Protein AF-A0A151QYF8-F1 (afdb_monomer_lite)

Structure (mmCIF, N/CA/C/O backbone):
data_AF-A0A151QYF8-F1
#
_entry.id   AF-A0A151QYF8-F1
#
loop_
_atom_site.group_PDB
_atom_site.id
_atom_site.type_symbol
_atom_site.label_atom_id
_atom_site.label_alt_id
_atom_site.label_comp_id
_atom_site.label_asym_id
_atom_site.label_entity_id
_atom_site.label_seq_id
_atom_site.pdbx_PDB_ins_code
_atom_site.Cartn_x
_atom_site.Cartn_y
_atom_site.Cartn_z
_atom_site.occupancy
_atom_site.B_iso_or_equiv
_atom_site.auth_seq_id
_atom_site.auth_comp_id
_atom_site.auth_asym_id
_atom_site.auth_atom_id
_atom_site.pdbx_PDB_model_num
ATOM 1 N N . THR A 1 1 ? 15.847 1.313 -18.284 1.00 69.62 1 THR A N 1
ATOM 2 C CA . THR A 1 1 ? 17.142 2.020 -18.146 1.00 69.62 1 THR A CA 1
ATOM 3 C C . THR A 1 1 ? 18.262 1.014 -18.256 1.00 69.62 1 THR A C 1
ATOM 5 O O . THR A 1 1 ? 18.191 -0.005 -17.578 1.00 69.62 1 THR A O 1
ATOM 8 N N . ASN A 1 2 ? 19.233 1.261 -19.135 1.00 75.06 2 ASN A N 1
ATOM 9 C CA . ASN A 1 2 ? 20.346 0.349 -19.402 1.00 75.06 2 ASN A CA 1
ATOM 10 C C . ASN A 1 2 ? 21.527 0.713 -18.483 1.00 75.06 2 ASN A C 1
ATOM 12 O O . ASN A 1 2 ? 21.940 1.872 -18.451 1.00 75.06 2 ASN A O 1
ATOM 16 N N . PHE A 1 3 ? 22.021 -0.238 -17.692 1.00 78.38 3 PHE A N 1
ATOM 17 C CA . PHE A 1 3 ? 23.127 -0.055 -16.754 1.00 78.38 3 PHE A CA 1
ATOM 18 C C . PHE A 1 3 ? 24.236 -1.069 -17.033 1.00 78.38 3 PHE A C 1
ATOM 20 O O . PHE A 1 3 ? 24.010 -2.171 -17.534 1.00 78.38 3 PHE A O 1
ATOM 27 N N . ARG A 1 4 ? 25.475 -0.677 -16.740 1.00 85.75 4 ARG A N 1
ATOM 28 C CA . ARG A 1 4 ? 26.666 -1.463 -17.062 1.00 85.75 4 ARG A CA 1
ATOM 29 C C . ARG A 1 4 ? 27.288 -1.999 -15.783 1.00 85.75 4 ARG A C 1
ATOM 31 O O . ARG A 1 4 ? 27.655 -1.226 -14.904 1.00 85.75 4 ARG A O 1
ATOM 38 N N . SER A 1 5 ? 27.450 -3.313 -15.702 1.00 84.88 5 SER A N 1
ATOM 39 C CA . SER A 1 5 ? 28.273 -3.959 -14.683 1.00 84.88 5 SER A CA 1
ATOM 40 C C . SER A 1 5 ? 29.634 -4.344 -15.273 1.00 84.88 5 SER A C 1
ATOM 42 O O . SER A 1 5 ? 29.842 -4.311 -16.489 1.00 84.88 5 SER A O 1
ATOM 44 N N . ARG A 1 6 ? 30.573 -4.768 -14.417 1.00 88.06 6 ARG A N 1
ATOM 45 C CA . ARG A 1 6 ? 31.880 -5.302 -14.849 1.00 88.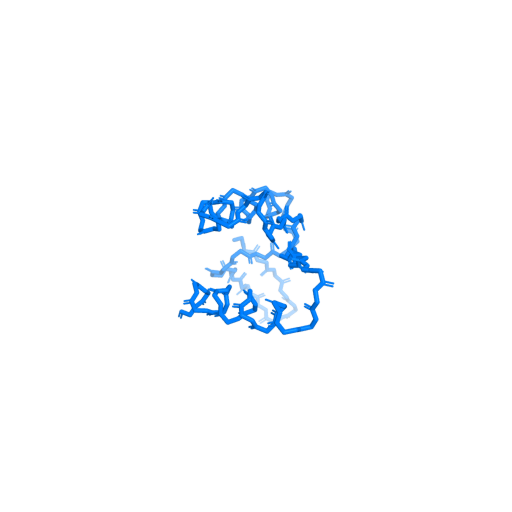06 6 ARG A CA 1
ATOM 46 C C . ARG A 1 6 ? 31.775 -6.532 -15.768 1.00 88.06 6 ARG A C 1
ATOM 48 O O . ARG A 1 6 ? 32.767 -6.915 -16.374 1.00 88.06 6 ARG A O 1
ATOM 55 N N . TYR A 1 7 ? 30.589 -7.138 -15.852 1.00 88.19 7 TYR A N 1
ATOM 56 C CA . TYR A 1 7 ? 30.312 -8.357 -16.607 1.00 88.19 7 TYR A CA 1
ATOM 57 C C . TYR A 1 7 ? 29.395 -8.156 -17.819 1.00 88.19 7 TYR A C 1
ATOM 59 O O . TYR A 1 7 ? 29.179 -9.111 -18.557 1.00 88.19 7 TYR A O 1
ATOM 67 N N . GLY A 1 8 ? 28.861 -6.952 -18.056 1.00 88.62 8 GLY A N 1
ATOM 68 C CA . GLY A 1 8 ? 27.999 -6.713 -19.214 1.00 88.62 8 GLY A CA 1
ATOM 69 C C . GLY A 1 8 ? 27.025 -5.550 -19.058 1.00 88.62 8 GLY A C 1
ATOM 70 O O . GLY A 1 8 ? 27.071 -4.796 -18.085 1.00 88.62 8 GLY A O 1
ATOM 71 N N . HIS A 1 9 ? 26.145 -5.417 -20.046 1.00 88.44 9 HIS A N 1
ATOM 72 C CA . HIS A 1 9 ? 25.049 -4.453 -20.069 1.00 88.44 9 HIS A CA 1
ATOM 73 C C . HIS A 1 9 ? 23.739 -5.148 -19.700 1.00 88.44 9 HIS A C 1
ATOM 75 O O . HIS A 1 9 ? 23.461 -6.239 -20.195 1.00 88.44 9 HIS A O 1
ATOM 81 N N . TYR A 1 10 ? 22.954 -4.513 -18.837 1.00 84.31 10 TYR A N 1
ATOM 82 C CA . TYR A 1 10 ? 21.688 -5.029 -18.333 1.00 84.31 10 TYR A CA 1
ATOM 83 C C . TYR A 1 10 ? 20.634 -3.932 -18.384 1.00 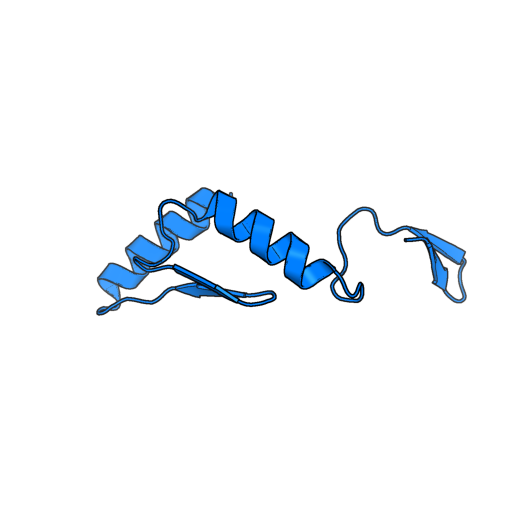84.31 10 TYR A C 1
ATOM 85 O O . TYR A 1 10 ? 20.920 -2.765 -18.126 1.00 84.31 10 TYR A O 1
ATOM 93 N N . GLU A 1 11 ? 19.396 -4.308 -18.676 1.00 84.00 11 GLU A N 1
ATOM 94 C CA . GLU A 1 11 ? 18.268 -3.384 -18.668 1.00 84.00 11 GLU A CA 1
ATOM 95 C C . GLU A 1 11 ? 17.281 -3.759 -17.573 1.00 84.00 11 GLU A C 1
ATOM 97 O O . GLU A 1 11 ? 16.952 -4.929 -17.375 1.00 84.00 11 GLU A O 1
ATOM 102 N N . TYR A 1 12 ? 16.793 -2.747 -16.860 1.00 81.00 12 TYR A N 1
ATOM 103 C CA . TYR A 1 12 ? 15.686 -2.935 -15.934 1.00 81.00 12 TYR A CA 1
ATOM 104 C C . TYR A 1 12 ? 14.381 -3.173 -16.703 1.00 81.00 12 TYR A C 1
ATOM 106 O O . TYR A 1 12 ? 13.961 -2.318 -17.484 1.00 81.00 12 TYR A O 1
ATOM 114 N N . VAL A 1 13 ? 13.749 -4.324 -16.451 1.00 82.94 13 VAL A N 1
ATOM 115 C CA . VAL A 1 13 ? 12.439 -4.722 -17.011 1.00 82.94 13 VAL A CA 1
ATOM 116 C C . VAL A 1 13 ? 11.279 -4.246 -16.127 1.00 82.94 13 VAL A C 1
ATOM 118 O O . VAL A 1 13 ? 10.147 -4.112 -16.580 1.00 82.94 13 VAL A O 1
ATOM 121 N N . VAL A 1 14 ? 11.572 -3.951 -14.861 1.00 80.69 14 VAL A N 1
ATOM 122 C CA . VAL A 1 14 ? 10.640 -3.379 -13.887 1.00 80.69 14 VAL A CA 1
ATOM 123 C C . VAL A 1 14 ? 11.189 -2.054 -13.371 1.00 80.69 14 VAL A C 1
ATOM 125 O O . VAL A 1 14 ? 12.384 -1.779 -13.485 1.00 80.69 14 VAL A O 1
ATOM 128 N N . MET A 1 15 ? 10.315 -1.222 -12.813 1.00 80.88 15 MET A N 1
ATOM 129 C CA . MET A 1 15 ? 10.725 0.026 -12.177 1.00 80.88 15 MET A CA 1
ATOM 130 C C . MET A 1 15 ? 11.687 -0.256 -11.020 1.00 80.88 15 MET A C 1
ATOM 132 O O . MET A 1 15 ? 11.405 -1.102 -10.174 1.00 80.88 15 MET A O 1
ATOM 136 N N . THR A 1 16 ? 12.816 0.450 -10.982 1.00 73.62 16 THR A N 1
ATOM 137 C CA . THR A 1 16 ? 13.784 0.358 -9.885 1.00 73.62 16 THR A CA 1
ATOM 138 C C . THR A 1 16 ? 13.719 1.568 -8.975 1.00 73.62 16 THR A C 1
ATOM 140 O O . THR A 1 16 ? 13.435 2.672 -9.422 1.00 73.62 16 THR A O 1
ATOM 143 N N . PHE A 1 17 ? 14.020 1.371 -7.693 1.00 65.62 17 PHE A N 1
ATOM 144 C CA . PHE A 1 17 ? 13.978 2.430 -6.678 1.00 65.62 17 PHE A CA 1
ATOM 145 C C . PHE A 1 17 ? 14.964 3.582 -6.937 1.00 65.62 17 PHE A C 1
ATOM 147 O O . PHE A 1 17 ? 14.786 4.682 -6.430 1.00 65.62 17 PHE A O 1
ATOM 154 N N . GLU A 1 18 ? 15.996 3.351 -7.750 1.00 67.56 18 GLU A N 1
ATOM 155 C CA . GLU A 1 18 ? 17.069 4.316 -8.016 1.00 67.56 18 GLU A CA 1
ATOM 156 C C . GLU A 1 18 ? 16.734 5.348 -9.108 1.00 67.56 18 GLU A C 1
ATOM 158 O O . GLU A 1 18 ? 17.574 6.189 -9.432 1.00 67.56 18 GLU A O 1
ATOM 163 N N . VAL A 1 19 ? 15.534 5.315 -9.703 1.00 71.94 19 VAL A N 1
ATOM 164 C CA . VAL A 1 19 ? 15.117 6.353 -10.661 1.00 71.94 19 VAL A CA 1
ATOM 165 C C . VAL A 1 19 ? 14.316 7.449 -9.960 1.00 71.94 19 VAL A C 1
ATOM 167 O O . VAL A 1 19 ? 13.374 7.178 -9.225 1.00 71.94 19 VAL A O 1
ATOM 170 N N . THR A 1 20 ? 14.648 8.715 -10.222 1.00 67.50 20 THR A N 1
ATOM 171 C CA . THR A 1 20 ? 14.094 9.891 -9.514 1.00 67.50 20 THR A CA 1
ATOM 172 C C . THR A 1 20 ? 12.563 9.989 -9.553 1.00 67.50 20 THR A C 1
ATOM 174 O O . THR A 1 20 ? 11.960 10.531 -8.635 1.00 67.50 20 THR A O 1
ATOM 177 N N . ASN A 1 21 ? 11.924 9.432 -10.587 1.00 75.69 21 ASN A N 1
ATOM 178 C CA . ASN A 1 21 ? 10.466 9.440 -10.741 1.00 75.69 21 ASN A CA 1
ATOM 179 C C . ASN A 1 21 ? 9.779 8.160 -10.228 1.00 75.69 21 ASN A C 1
ATOM 181 O O . ASN A 1 21 ? 8.554 8.077 -10.313 1.00 75.69 21 ASN A O 1
ATOM 185 N N . ALA A 1 22 ? 10.523 7.170 -9.718 1.00 78.88 22 ALA A N 1
ATOM 186 C CA . ALA A 1 22 ? 9.937 5.918 -9.235 1.00 78.88 22 ALA A CA 1
ATOM 187 C C . ALA A 1 22 ? 8.931 6.130 -8.095 1.00 78.88 22 ALA A C 1
ATOM 189 O O . ALA A 1 22 ? 7.821 5.614 -8.221 1.00 78.88 22 ALA A O 1
ATOM 190 N N . PRO A 1 23 ? 9.220 6.952 -7.065 1.00 81.44 23 PRO A N 1
ATOM 191 C CA . PRO A 1 23 ? 8.254 7.203 -6.000 1.00 81.44 23 PRO A CA 1
ATOM 192 C C . PRO A 1 23 ? 6.958 7.829 -6.516 1.00 81.44 23 PRO A C 1
ATOM 194 O O . PRO A 1 23 ? 5.873 7.423 -6.120 1.00 81.44 23 PRO A O 1
ATOM 197 N N . THR A 1 24 ? 7.041 8.778 -7.452 1.00 85.00 24 THR A N 1
ATOM 198 C CA . THR A 1 24 ? 5.860 9.445 -8.021 1.00 85.00 24 THR A CA 1
ATOM 199 C C . THR A 1 24 ? 4.975 8.472 -8.796 1.00 85.00 24 THR A C 1
ATOM 201 O O . THR A 1 24 ? 3.754 8.494 -8.645 1.00 85.00 24 THR A O 1
ATOM 204 N N . VAL A 1 25 ? 5.577 7.607 -9.617 1.00 85.62 25 VAL A N 1
ATOM 205 C CA . VAL A 1 25 ? 4.824 6.624 -10.409 1.00 85.62 25 VAL A CA 1
ATOM 206 C C . VAL A 1 25 ? 4.258 5.522 -9.518 1.00 85.62 25 VAL A C 1
ATOM 208 O O . VAL A 1 25 ? 3.102 5.140 -9.690 1.00 85.62 25 VAL A O 1
ATOM 211 N N . PHE A 1 26 ? 5.028 5.051 -8.536 1.00 85.88 26 PHE A N 1
ATOM 212 C CA . PHE A 1 26 ? 4.550 4.093 -7.545 1.00 85.88 26 PHE A CA 1
ATOM 213 C C . PHE A 1 26 ? 3.372 4.666 -6.754 1.00 85.88 26 PHE A C 1
ATOM 215 O O . PHE A 1 26 ? 2.337 4.015 -6.642 1.00 85.88 26 PHE A O 1
ATOM 222 N N . MET A 1 27 ? 3.483 5.907 -6.275 1.00 89.06 27 MET A N 1
ATOM 223 C CA . MET A 1 27 ? 2.409 6.570 -5.542 1.00 89.06 27 MET A CA 1
ATOM 224 C C . MET A 1 27 ? 1.140 6.729 -6.385 1.00 89.06 27 MET A C 1
ATOM 226 O O . MET A 1 27 ? 0.067 6.407 -5.888 1.00 89.06 27 MET A O 1
ATOM 230 N N . ASP A 1 28 ? 1.217 7.184 -7.642 1.00 89.62 28 ASP A N 1
ATOM 231 C CA . ASP A 1 28 ? 0.028 7.287 -8.512 1.00 89.62 28 ASP A CA 1
ATOM 232 C C . ASP A 1 28 ? -0.611 5.912 -8.758 1.00 89.62 28 ASP A C 1
ATOM 234 O O . ASP A 1 28 ? -1.827 5.755 -8.635 1.00 89.62 28 ASP A O 1
ATOM 238 N N . TYR A 1 29 ? 0.203 4.892 -9.031 1.00 90.88 29 TYR A N 1
ATOM 239 C CA . TYR A 1 29 ? -0.285 3.538 -9.276 1.00 90.88 29 TYR A CA 1
ATOM 240 C C . TYR A 1 29 ? -0.979 2.945 -8.044 1.00 90.88 29 TYR A C 1
ATOM 242 O O . TYR A 1 29 ? -2.122 2.486 -8.113 1.00 90.88 29 TYR A O 1
ATOM 250 N N . MET A 1 30 ? -0.321 3.032 -6.890 1.00 91.44 30 MET A N 1
ATOM 251 C CA . MET A 1 30 ? -0.853 2.541 -5.625 1.00 91.44 30 MET A CA 1
ATOM 252 C C . MET A 1 30 ? -2.071 3.343 -5.168 1.00 91.44 30 MET A C 1
ATOM 254 O O . MET A 1 30 ? -3.023 2.755 -4.662 1.00 91.44 30 MET A O 1
ATOM 258 N N . ASN A 1 31 ? -2.115 4.655 -5.411 1.00 90.62 31 ASN A N 1
ATOM 259 C CA . ASN A 1 31 ? -3.293 5.457 -5.094 1.00 90.62 31 ASN A CA 1
ATOM 260 C C . ASN A 1 31 ? -4.522 5.047 -5.917 1.00 90.62 31 ASN A C 1
ATOM 262 O O . ASN A 1 31 ? -5.639 5.095 -5.406 1.00 90.62 31 ASN A O 1
ATOM 266 N N . ARG A 1 32 ? -4.340 4.618 -7.172 1.00 91.56 32 ARG A N 1
ATOM 267 C CA . ARG A 1 32 ? -5.439 4.108 -8.007 1.00 91.56 32 ARG A CA 1
ATOM 268 C C . ARG A 1 32 ? -5.923 2.740 -7.543 1.00 91.56 32 ARG A C 1
ATOM 270 O O . ARG A 1 32 ? -7.127 2.533 -7.446 1.00 91.56 32 ARG A O 1
ATOM 277 N N . ILE A 1 33 ? -5.000 1.832 -7.227 1.00 92.69 33 ILE A N 1
ATOM 278 C CA . ILE A 1 33 ? -5.323 0.481 -6.742 1.00 92.69 33 ILE A CA 1
ATOM 279 C C . ILE A 1 33 ? -6.036 0.542 -5.388 1.00 92.69 33 ILE A C 1
ATOM 281 O O . ILE A 1 33 ? -7.085 -0.071 -5.200 1.00 92.69 33 ILE A O 1
ATOM 285 N N . PHE A 1 34 ? -5.501 1.329 -4.454 1.00 93.88 34 PHE A N 1
ATOM 286 C CA . PHE A 1 34 ? -6.051 1.456 -3.108 1.00 93.88 34 PHE A CA 1
ATOM 287 C C . PHE A 1 34 ? -7.133 2.523 -2.983 1.00 93.88 34 PHE A C 1
ATOM 289 O O . PHE A 1 34 ? -7.587 2.771 -1.868 1.00 93.88 34 PHE A O 1
ATOM 296 N N . GLN A 1 35 ? -7.595 3.127 -4.082 1.00 92.81 35 GLN A N 1
ATOM 297 C CA . GLN A 1 35 ? -8.611 4.185 -4.070 1.00 92.81 35 GLN A CA 1
ATOM 298 C C . GLN A 1 35 ? -9.824 3.875 -3.167 1.00 92.81 35 GLN A C 1
ATOM 300 O O . GLN A 1 35 ? -10.230 4.771 -2.421 1.00 92.81 35 GLN A O 1
ATOM 305 N N . PRO A 1 36 ? -10.357 2.633 -3.116 1.00 93.00 36 PRO A N 1
ATOM 306 C CA . PRO A 1 36 ? -11.477 2.305 -2.232 1.00 93.00 36 PRO A CA 1
ATOM 307 C C . PRO A 1 36 ? -11.148 2.354 -0.730 1.00 93.00 36 PRO A C 1
ATOM 309 O O . PRO A 1 36 ? -12.068 2.461 0.089 1.00 93.00 36 PRO A O 1
ATOM 312 N N . PHE A 1 37 ? -9.868 2.263 -0.366 1.00 93.19 37 PHE A N 1
ATOM 313 C CA . PHE A 1 37 ? -9.347 2.124 1.001 1.00 93.19 37 PHE A CA 1
ATOM 314 C C . PHE A 1 37 ? -8.544 3.345 1.477 1.00 93.19 37 PHE A C 1
ATOM 316 O O . PHE A 1 37 ? -8.337 3.521 2.685 1.00 93.19 37 PHE A O 1
ATOM 323 N N . LEU A 1 38 ? -8.122 4.205 0.543 1.00 92.12 38 LEU A N 1
ATOM 324 C CA . LEU A 1 38 ? -7.443 5.463 0.832 1.00 92.12 38 LEU A CA 1
ATOM 325 C C . LEU A 1 38 ? -8.278 6.337 1.770 1.00 92.12 38 LEU A C 1
ATOM 327 O O . LEU A 1 38 ? -9.497 6.445 1.630 1.00 92.12 38 LEU A O 1
ATOM 331 N N . ASN A 1 39 ? -7.602 6.970 2.731 1.00 87.56 39 ASN A N 1
ATOM 332 C CA . ASN A 1 39 ? -8.196 7.829 3.765 1.00 87.56 39 ASN A CA 1
ATOM 333 C C . ASN A 1 39 ? -9.213 7.126 4.692 1.00 87.56 39 ASN A C 1
ATOM 335 O O . ASN A 1 39 ? -9.821 7.784 5.536 1.00 87.56 39 ASN A O 1
ATOM 339 N N . LYS A 1 40 ? -9.402 5.804 4.562 1.00 92.25 40 LYS A N 1
ATOM 340 C CA . LYS A 1 40 ? -10.214 4.991 5.483 1.00 92.25 40 LYS A CA 1
ATOM 341 C C . LYS A 1 40 ? -9.333 4.235 6.463 1.00 92.25 40 LYS A C 1
ATOM 343 O O . LYS A 1 40 ? -9.488 4.408 7.668 1.00 92.25 40 LYS A O 1
ATOM 348 N N . PHE A 1 41 ? -8.417 3.432 5.927 1.00 94.00 41 PHE A N 1
ATOM 349 C CA . PHE A 1 41 ? -7.452 2.648 6.702 1.00 94.00 41 PHE A CA 1
ATOM 350 C C . PHE A 1 41 ? -6.110 2.443 5.979 1.00 94.00 41 PHE A C 1
ATOM 352 O O . PHE A 1 41 ? -5.226 1.796 6.534 1.00 94.00 41 PHE A O 1
ATOM 359 N N . VAL A 1 42 ? -5.937 2.997 4.769 1.00 94.88 42 VAL A N 1
ATOM 360 C CA . VAL A 1 42 ? -4.699 2.914 3.975 1.00 94.88 42 VAL A CA 1
ATOM 361 C C . VAL A 1 42 ? -4.145 4.308 3.677 1.00 94.88 42 VAL A C 1
ATOM 363 O O . VAL A 1 42 ? -4.889 5.206 3.274 1.00 94.88 42 VAL A O 1
ATOM 366 N N . VAL A 1 43 ? -2.827 4.466 3.822 1.00 93.62 43 VAL A N 1
ATOM 367 C CA . VAL A 1 43 ? -2.040 5.618 3.357 1.00 93.62 43 VAL A CA 1
ATOM 368 C C . VAL A 1 43 ? -0.863 5.105 2.533 1.0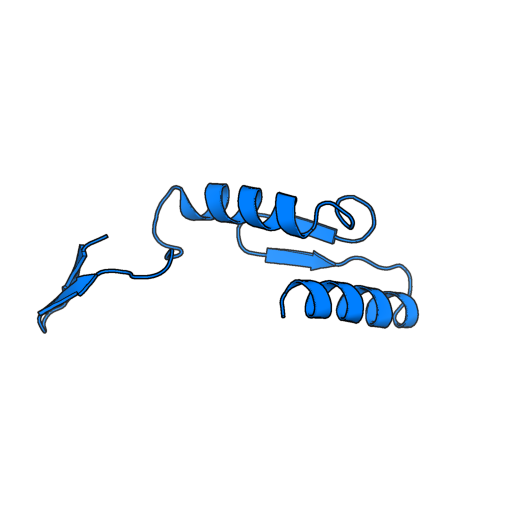0 93.62 43 VAL A C 1
ATOM 370 O O . VAL A 1 43 ? -0.109 4.255 2.995 1.00 93.62 43 VAL A O 1
ATOM 373 N N . VAL A 1 44 ? -0.675 5.630 1.324 1.00 91.00 44 VAL A N 1
ATOM 374 C CA . VAL A 1 44 ? 0.493 5.326 0.485 1.00 91.00 44 VAL A CA 1
ATOM 375 C C . VAL A 1 44 ? 1.504 6.458 0.628 1.00 91.00 44 VAL A C 1
ATOM 377 O O . VAL A 1 44 ? 1.161 7.623 0.419 1.00 91.00 44 VAL A O 1
ATOM 380 N N . PHE A 1 45 ? 2.749 6.131 0.971 1.00 85.56 45 PHE A N 1
ATOM 381 C CA . PHE A 1 45 ? 3.817 7.117 1.115 1.00 85.56 45 PHE A CA 1
ATOM 382 C C . PHE A 1 45 ? 5.140 6.607 0.548 1.00 85.56 45 PHE A C 1
ATOM 384 O O . PHE A 1 45 ? 5.704 5.639 1.061 1.00 85.56 45 PHE A O 1
ATOM 391 N N . ILE A 1 46 ? 5.649 7.309 -0.472 1.00 83.88 46 ILE A N 1
ATOM 392 C CA . ILE A 1 46 ? 6.857 6.946 -1.226 1.00 83.88 46 ILE A CA 1
ATOM 393 C C . ILE A 1 46 ? 6.744 5.481 -1.661 1.00 83.88 46 ILE A C 1
ATOM 395 O O . ILE A 1 46 ? 5.904 5.189 -2.499 1.00 83.88 46 ILE A O 1
ATOM 399 N N . ASP A 1 47 ? 7.498 4.575 -1.041 1.00 83.00 47 ASP A N 1
ATOM 400 C CA . ASP A 1 47 ? 7.585 3.161 -1.408 1.00 83.00 47 ASP A CA 1
ATOM 401 C C . ASP A 1 47 ? 6.749 2.234 -0.504 1.00 83.00 47 ASP A C 1
ATOM 403 O O . ASP A 1 47 ? 6.797 1.014 -0.649 1.00 83.00 47 ASP A O 1
ATOM 407 N N . ASN A 1 48 ? 5.998 2.782 0.459 1.00 85.94 48 ASN A N 1
ATOM 408 C CA . ASN A 1 48 ? 5.318 1.997 1.491 1.00 85.94 48 ASN A CA 1
ATOM 409 C C . ASN A 1 48 ? 3.801 2.203 1.493 1.00 85.94 48 ASN A C 1
ATOM 411 O O . ASN A 1 48 ? 3.298 3.314 1.311 1.00 85.94 48 ASN A O 1
ATOM 415 N N . ILE A 1 49 ? 3.077 1.124 1.796 1.00 90.69 49 ILE A N 1
ATOM 416 C CA . ILE A 1 49 ? 1.656 1.155 2.143 1.00 90.69 49 ILE A CA 1
ATOM 417 C C . ILE A 1 49 ? 1.557 1.059 3.665 1.00 90.69 49 ILE A C 1
ATOM 419 O O . ILE A 1 49 ? 1.957 0.059 4.258 1.00 90.69 49 ILE A O 1
ATOM 423 N N . GLN A 1 50 ? 1.020 2.089 4.305 1.00 92.19 50 GLN A N 1
ATOM 424 C CA . GLN A 1 50 ? 0.691 2.070 5.723 1.00 92.19 50 GLN A CA 1
ATOM 425 C C . GLN A 1 50 ? -0.776 1.707 5.909 1.00 92.19 50 GLN A C 1
ATOM 427 O O . GLN A 1 50 ? -1.656 2.285 5.271 1.00 92.19 50 GLN A O 1
ATOM 432 N N . ILE A 1 51 ? -1.030 0.768 6.814 1.00 94.62 51 ILE A N 1
ATOM 433 C CA . ILE A 1 51 ? -2.368 0.304 7.169 1.00 94.62 51 ILE A CA 1
ATOM 434 C C . ILE A 1 51 ? -2.585 0.650 8.637 1.00 94.62 51 ILE A C 1
ATOM 436 O O . ILE A 1 51 ? -1.809 0.222 9.489 1.00 94.62 51 ILE A O 1
ATOM 440 N N . TYR A 1 52 ? -3.620 1.427 8.942 1.00 93.69 52 TYR A N 1
ATOM 441 C CA . TYR A 1 52 ? -3.945 1.834 10.309 1.00 93.69 52 TYR A CA 1
ATOM 442 C C . TYR A 1 52 ? -5.292 1.262 10.739 1.00 93.69 52 TYR A C 1
ATOM 444 O O . TYR A 1 52 ? -6.200 1.060 9.937 1.00 93.69 52 TYR A O 1
ATOM 452 N N . SER A 1 53 ? -5.426 0.918 12.015 1.00 95.88 53 SER A N 1
ATOM 453 C CA . SER A 1 53 ? -6.624 0.272 12.570 1.00 95.88 53 SER A CA 1
ATOM 454 C C . SER A 1 53 ? -6.707 0.558 14.064 1.00 95.88 53 SER A C 1
ATOM 456 O O . SER A 1 53 ? -5.683 0.870 14.674 1.00 95.88 53 SER A O 1
ATOM 458 N N . LYS A 1 54 ? -7.905 0.492 14.658 1.00 95.25 54 LYS A N 1
ATOM 459 C CA . LYS A 1 54 ? -8.072 0.805 16.087 1.00 95.25 54 LYS A CA 1
ATOM 460 C C . LYS A 1 54 ? -7.821 -0.408 16.972 1.00 95.25 54 LYS A C 1
ATOM 462 O O . LYS A 1 54 ? -7.321 -0.238 18.081 1.00 95.25 54 LYS A O 1
ATOM 467 N N . THR A 1 55 ? -8.148 -1.607 16.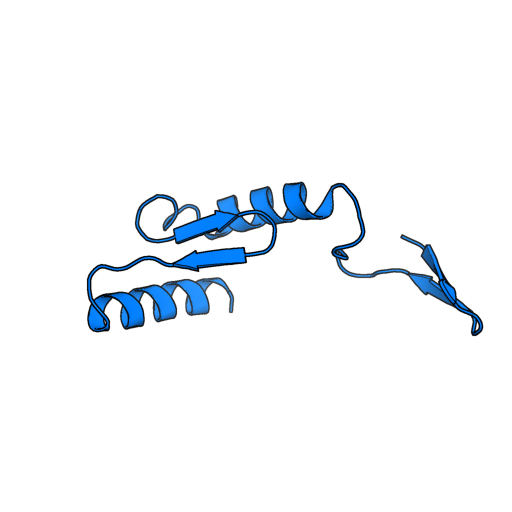491 1.00 96.94 55 THR A N 1
ATOM 468 C CA . THR A 1 55 ? -7.903 -2.862 17.212 1.00 96.94 55 THR A CA 1
ATOM 469 C C . THR A 1 55 ? -7.150 -3.880 16.347 1.00 96.94 55 THR A C 1
ATOM 471 O O . THR A 1 55 ? -7.153 -3.765 15.116 1.00 96.94 55 THR A O 1
ATOM 474 N N . PRO A 1 56 ? -6.492 -4.882 16.959 1.00 95.00 56 PRO A N 1
ATOM 475 C CA . PRO A 1 56 ? -5.828 -5.961 16.227 1.00 95.00 56 PRO A CA 1
ATOM 476 C C . PRO A 1 56 ? -6.776 -6.785 15.344 1.00 95.00 56 PRO A C 1
ATOM 478 O O . PRO A 1 56 ? -6.380 -7.218 14.265 1.00 95.00 56 PRO A O 1
ATOM 481 N N . GLU A 1 57 ? -8.025 -6.981 15.772 1.00 95.81 57 GLU A N 1
ATOM 482 C CA . GLU A 1 57 ? -9.035 -7.737 15.022 1.00 95.81 57 GLU A CA 1
ATOM 483 C C . GLU A 1 57 ? -9.422 -6.996 13.738 1.00 95.81 57 GLU A C 1
ATOM 485 O O . GLU A 1 57 ? -9.399 -7.580 12.655 1.00 95.81 57 GLU A O 1
ATOM 490 N N . GLU A 1 58 ? -9.689 -5.687 13.837 1.00 95.88 58 GLU A N 1
ATOM 491 C CA . GLU A 1 58 ? -9.904 -4.828 12.666 1.00 95.88 58 GLU A CA 1
ATOM 492 C C . GLU A 1 58 ? -8.676 -4.820 11.749 1.00 95.88 58 GLU A C 1
ATOM 494 O O . GLU A 1 58 ? -8.804 -4.836 10.525 1.00 95.88 58 GLU A O 1
ATOM 499 N N . HIS A 1 59 ? -7.474 -4.814 12.332 1.00 96.12 59 HIS A N 1
ATOM 500 C CA . HIS A 1 59 ? -6.234 -4.820 11.566 1.00 96.12 59 HIS A CA 1
ATOM 501 C C . HIS A 1 59 ? -6.067 -6.096 10.737 1.00 96.12 59 HIS A C 1
ATOM 503 O O . HIS A 1 59 ? -5.627 -6.021 9.592 1.00 96.12 59 HIS A O 1
ATOM 509 N N . GLY A 1 60 ? -6.464 -7.253 11.276 1.00 96.56 60 GLY A N 1
ATOM 510 C CA . GLY A 1 60 ? -6.463 -8.521 10.546 1.00 96.56 60 GLY A CA 1
ATOM 511 C C . GLY A 1 60 ? -7.334 -8.476 9.287 1.00 96.56 60 GLY A C 1
ATOM 512 O O . GLY A 1 60 ? -6.888 -8.883 8.213 1.00 96.56 60 GLY A O 1
ATOM 513 N N . GLU A 1 61 ? -8.539 -7.911 9.388 1.00 95.94 61 GLU A N 1
ATOM 514 C CA . GLU A 1 61 ? -9.438 -7.758 8.237 1.00 95.94 61 GLU A CA 1
ATOM 515 C C . GLU A 1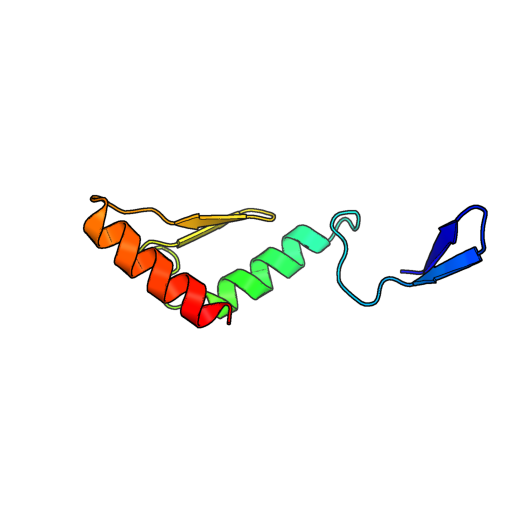 61 ? -8.913 -6.731 7.223 1.00 95.94 61 GLU A C 1
ATOM 517 O O . GLU A 1 61 ? -8.910 -6.996 6.020 1.00 95.94 61 GLU A O 1
ATOM 522 N N . HIS A 1 62 ? -8.392 -5.588 7.680 1.00 95.94 62 HIS A N 1
ATOM 523 C CA . HIS A 1 62 ? -7.776 -4.598 6.790 1.00 95.94 62 HIS A CA 1
ATOM 524 C C . HIS A 1 62 ? -6.561 -5.157 6.040 1.00 95.94 62 HIS A C 1
ATOM 526 O O . HIS A 1 62 ? -6.416 -4.914 4.840 1.00 95.94 62 HIS A O 1
ATOM 532 N N . LEU A 1 63 ? -5.716 -5.941 6.717 1.00 95.19 63 LEU A N 1
ATOM 533 C CA . LEU A 1 63 ? -4.600 -6.645 6.088 1.00 95.19 63 LEU A CA 1
ATOM 534 C C . LEU A 1 63 ? -5.094 -7.630 5.032 1.00 95.19 63 LEU A C 1
ATOM 536 O O . LEU A 1 63 ? -4.548 -7.659 3.932 1.00 95.19 63 LEU A O 1
ATOM 540 N N . ARG A 1 64 ? -6.147 -8.400 5.332 1.00 95.62 64 ARG A N 1
ATOM 541 C CA . ARG A 1 64 ? -6.725 -9.349 4.375 1.00 95.62 64 ARG A CA 1
ATOM 542 C C . ARG A 1 64 ? -7.194 -8.647 3.102 1.00 95.62 64 ARG A C 1
ATOM 544 O O . ARG A 1 64 ? -6.850 -9.096 2.014 1.00 95.62 64 ARG A O 1
ATOM 551 N N . LEU A 1 65 ? -7.917 -7.534 3.240 1.00 94.56 65 LEU A N 1
ATOM 552 C CA . LEU A 1 65 ? -8.404 -6.739 2.108 1.00 94.56 65 LEU A CA 1
ATOM 553 C C . LEU A 1 65 ? -7.256 -6.174 1.263 1.00 94.56 65 LEU A C 1
ATOM 555 O O . LEU A 1 65 ? -7.294 -6.254 0.039 1.00 94.56 65 LEU A O 1
ATOM 559 N N . VAL A 1 66 ? -6.217 -5.629 1.902 1.00 93.31 66 VAL A N 1
ATOM 560 C CA . VAL A 1 66 ? -5.054 -5.083 1.184 1.00 93.31 66 VAL A CA 1
ATOM 561 C C . VAL A 1 66 ? -4.289 -6.178 0.446 1.00 93.31 66 VAL A C 1
ATOM 563 O O . VAL A 1 66 ? -3.922 -5.990 -0.711 1.00 93.31 66 VAL A O 1
ATOM 566 N N . LEU A 1 67 ? -4.075 -7.331 1.080 1.00 92.94 67 LEU A N 1
ATOM 567 C CA . LEU A 1 67 ? -3.383 -8.460 0.458 1.00 92.94 67 LEU A CA 1
ATOM 568 C C . LEU A 1 67 ? -4.186 -9.080 -0.691 1.00 92.94 67 LEU A C 1
ATOM 570 O O . LEU A 1 67 ? -3.586 -9.544 -1.654 1.00 92.94 67 LEU A O 1
ATOM 574 N N . GLU A 1 68 ? -5.518 -9.078 -0.616 1.00 94.50 68 GLU A N 1
ATOM 575 C CA . GLU A 1 68 ? -6.387 -9.547 -1.701 1.00 94.50 68 GLU A CA 1
ATOM 576 C C . GLU A 1 68 ? -6.291 -8.648 -2.939 1.00 94.50 68 GLU A C 1
ATOM 578 O O . GLU A 1 68 ? -6.284 -9.141 -4.061 1.00 94.50 68 GLU A O 1
ATOM 583 N N . VAL A 1 69 ? -6.145 -7.340 -2.732 1.00 91.19 69 VAL A N 1
ATOM 584 C CA . VAL A 1 69 ? -5.984 -6.344 -3.802 1.00 91.19 69 VAL A CA 1
ATOM 585 C C . VAL A 1 69 ? -4.601 -6.410 -4.460 1.00 91.19 69 VAL A C 1
ATOM 587 O O . VAL A 1 69 ? -4.469 -6.092 -5.638 1.00 91.19 69 VAL A O 1
ATOM 590 N N . LEU A 1 70 ? -3.568 -6.807 -3.710 1.00 89.00 70 LEU A N 1
ATOM 591 C CA . LEU A 1 70 ? -2.190 -6.944 -4.205 1.00 89.00 70 LEU A CA 1
ATOM 592 C C . LEU A 1 70 ? -1.901 -8.282 -4.899 1.00 89.00 70 LEU A C 1
ATOM 594 O O . LEU A 1 70 ? -0.790 -8.469 -5.398 1.00 89.00 70 LEU A O 1
ATOM 598 N N . LYS A 1 71 ? -2.849 -9.217 -4.863 1.00 85.81 71 LYS A N 1
ATOM 599 C CA . LYS A 1 71 ? -2.700 -10.571 -5.394 1.00 85.81 71 LYS A CA 1
ATOM 600 C C . LYS A 1 71 ? -2.792 -10.604 -6.917 1.00 85.81 71 LYS A C 1
ATOM 602 O O . LYS A 1 71 ? -2.036 -11.410 -7.504 1.00 85.81 71 LYS A O 1
#

Foldseek 3Di:
DWDDDPVGIDDDPDDDPPDPCSQVVCQVVVCVLCVVPPPPF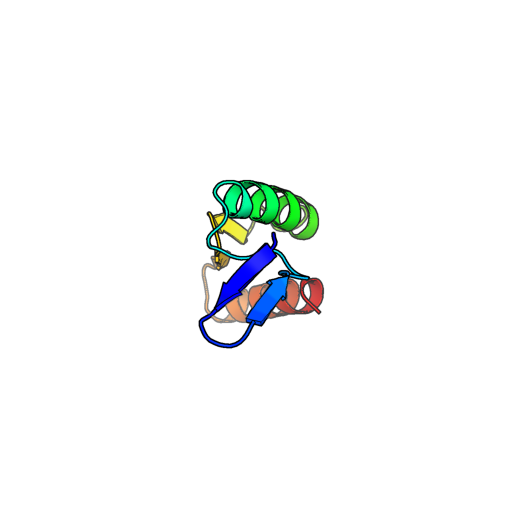WDDDRNDIGGHDDDPVRSVVSVVVVVVSVD

pLDDT: mean 87.81, std 7.78, range [65.62, 96.94]

Radius of gyration: 16.37 Å; chains: 1; bounding box: 43×20×37 Å

InterPro domains:
  IPR000477 Reverse transcriptase domain [PF00078] (4-71)
  IPR043128 Reverse transcriptase/Diguanylate cyclase domain [G3DSA:3.30.70.270] (2-71)
  IPR043502 DNA/RNA polymerase superfamily [SSF56672] (2-70)
  IPR053134 RNA-directed DNA polymerase homolog [PTHR24559] (1-71)

Sequence (71 aa):
TNFRSRYGHYEYVVMTFEVTNAPTVFMDYMNRIFQPFLNKFVVVFIDNIQIYSKTPEEHGEHLRLVLEVLK

Secondary structure (DSSP, 8-state):
-EEEETTEEEE-SS--TTSTTHHHHHHHHHHHHTTTTBTTTEEEETTEEEE--SSHHHHHHHHHHHHHHT-

Organism: Cajanus cajan (NCBI:txid3821)